Protein AF-A0A6N6WRV0-F1 (afdb_monomer_lite)

pLDDT: mean 80.18, std 14.18, range [35.34, 94.56]

Structure (mmCIF, N/CA/C/O backbone):
data_AF-A0A6N6WRV0-F1
#
_entry.id   AF-A0A6N6WRV0-F1
#
loop_
_atom_site.group_PDB
_atom_site.id
_atom_site.type_symbol
_atom_site.label_atom_id
_atom_site.label_alt_id
_atom_site.label_comp_id
_atom_site.label_asym_id
_atom_site.label_entity_id
_atom_site.label_seq_id
_atom_site.pdbx_PDB_ins_code
_atom_site.Cartn_x
_atom_site.Cartn_y
_atom_site.Cartn_z
_atom_site.occupancy
_atom_site.B_iso_or_equiv
_atom_site.auth_seq_id
_atom_site.auth_comp_id
_atom_site.auth_asym_id
_atom_site.auth_atom_id
_atom_site.pdbx_PDB_model_num
ATOM 1 N N . VAL A 1 1 ? -8.204 31.273 -19.168 1.00 38.88 1 VAL A N 1
ATOM 2 C CA . VAL A 1 1 ? -8.575 30.185 -18.240 1.00 38.88 1 VAL A CA 1
ATOM 3 C C . VAL A 1 1 ? -8.655 28.942 -19.094 1.00 38.88 1 VAL A C 1
ATOM 5 O O . VAL A 1 1 ? -9.589 28.836 -19.877 1.00 38.88 1 VAL A O 1
ATOM 8 N N . GLU A 1 2 ? -7.609 28.118 -19.089 1.00 35.34 2 GLU A N 1
ATOM 9 C CA . GLU A 1 2 ? -7.658 26.833 -19.793 1.00 35.34 2 GLU A CA 1
ATOM 10 C C . GLU A 1 2 ? -8.718 25.955 -19.130 1.00 35.34 2 GLU A C 1
ATOM 12 O O . GLU A 1 2 ? -8.812 25.892 -17.903 1.00 35.34 2 GLU A O 1
ATOM 17 N N . SER A 1 3 ? -9.572 25.356 -19.957 1.00 40.44 3 SER A N 1
ATOM 18 C CA . SER A 1 3 ? -10.638 24.467 -19.526 1.00 40.44 3 SER A CA 1
ATOM 19 C C . SER A 1 3 ? -10.042 23.230 -18.867 1.00 40.44 3 SER A C 1
ATOM 21 O O . SER A 1 3 ? -9.179 22.566 -19.438 1.00 40.44 3 SER A O 1
ATOM 23 N N . PHE A 1 4 ? -10.535 22.909 -17.676 1.00 39.91 4 PHE A N 1
ATOM 24 C CA . PHE A 1 4 ? -10.261 21.653 -16.992 1.00 39.91 4 PHE A CA 1
ATOM 25 C C . PHE A 1 4 ? -10.950 20.521 -17.771 1.00 39.91 4 PHE A C 1
ATOM 27 O O . PHE A 1 4 ? -12.086 20.152 -17.480 1.00 39.91 4 PHE A O 1
ATOM 34 N N . GLU A 1 5 ? -10.306 20.001 -18.814 1.00 41.56 5 GLU A N 1
ATOM 35 C CA . GLU A 1 5 ? -10.692 18.692 -19.334 1.00 41.56 5 GLU A CA 1
ATOM 36 C C . GLU A 1 5 ? -10.279 17.644 -18.291 1.00 41.56 5 GLU A C 1
ATOM 38 O O . GLU A 1 5 ? -9.113 1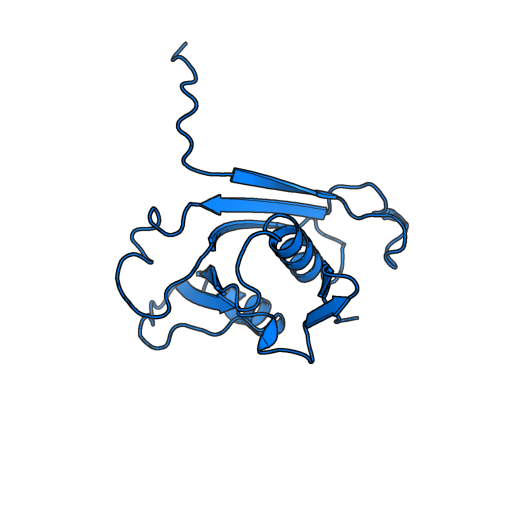7.639 -17.875 1.00 41.56 5 GLU A O 1
ATOM 43 N N . PRO A 1 6 ? -11.187 16.763 -17.830 1.00 43.44 6 PRO A N 1
ATOM 44 C CA . PRO A 1 6 ? -10.844 15.683 -16.920 1.00 43.44 6 PRO A CA 1
ATOM 45 C C . PRO A 1 6 ? -10.056 14.635 -17.708 1.00 43.44 6 PRO A C 1
ATOM 47 O O . PRO A 1 6 ? -10.574 13.603 -18.119 1.00 43.44 6 PRO A O 1
ATOM 50 N N . ASN A 1 7 ? -8.779 14.912 -17.951 1.00 45.72 7 ASN A N 1
ATOM 51 C CA . ASN A 1 7 ? -7.829 13.914 -18.402 1.00 45.72 7 ASN A CA 1
ATOM 52 C C . ASN A 1 7 ? -7.630 12.933 -17.242 1.00 45.72 7 ASN A C 1
ATOM 54 O O . ASN A 1 7 ? -6.799 13.169 -16.367 1.00 45.72 7 ASN A O 1
ATOM 58 N N . SER A 1 8 ? -8.428 11.862 -17.234 1.00 53.75 8 SER A N 1
ATOM 59 C CA . SER A 1 8 ? -8.414 10.710 -16.324 1.00 53.75 8 SER A CA 1
ATOM 60 C C . SER A 1 8 ? -7.060 9.990 -16.313 1.00 53.75 8 SER A C 1
ATOM 62 O O . SER A 1 8 ? -6.935 8.863 -16.785 1.00 53.75 8 SER A O 1
ATOM 64 N N . LYS A 1 9 ? -6.004 10.650 -15.840 1.00 71.56 9 LYS A N 1
ATOM 65 C CA . LYS A 1 9 ? -4.655 10.080 -15.809 1.00 71.56 9 LYS A CA 1
ATOM 66 C C . LYS A 1 9 ? -4.271 9.562 -14.431 1.00 71.56 9 LYS A C 1
ATOM 68 O O . LYS A 1 9 ? -3.399 8.711 -14.358 1.00 71.56 9 LYS A O 1
ATOM 73 N N . TYR A 1 10 ? -4.929 10.017 -13.366 1.00 76.31 10 TYR A N 1
ATOM 74 C CA . TYR A 1 10 ? -4.650 9.595 -11.997 1.00 76.31 10 TYR A CA 1
ATOM 75 C C . TYR A 1 10 ? -5.900 9.651 -11.115 1.00 76.31 10 TYR A C 1
ATOM 77 O O . TYR A 1 10 ? -6.777 10.487 -11.331 1.00 76.31 10 TYR A O 1
ATOM 85 N N . THR A 1 11 ? -5.946 8.792 -10.098 1.00 86.88 11 THR A N 1
ATOM 86 C CA . THR A 1 11 ? -6.964 8.802 -9.037 1.00 86.88 11 THR A CA 1
ATOM 87 C C . THR A 1 11 ? -6.301 9.173 -7.719 1.00 86.88 11 THR A C 1
ATOM 89 O O . THR A 1 11 ? -5.309 8.549 -7.336 1.00 86.88 11 THR A O 1
ATOM 92 N N . ILE A 1 12 ? -6.844 10.173 -7.024 1.00 89.06 12 ILE A N 1
ATOM 93 C CA . ILE A 1 12 ? -6.417 10.553 -5.673 1.00 89.06 12 ILE A CA 1
ATOM 94 C C . ILE A 1 12 ? -7.390 9.938 -4.672 1.00 89.06 12 ILE A C 1
ATOM 96 O O . ILE A 1 12 ? -8.593 10.168 -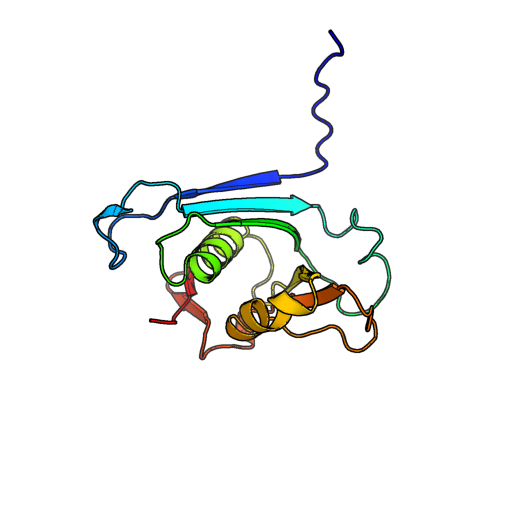4.770 1.00 89.06 12 ILE A O 1
ATOM 100 N N . HIS A 1 13 ? -6.857 9.219 -3.691 1.00 89.94 13 HIS A N 1
ATOM 101 C CA . HIS A 1 13 ? -7.607 8.734 -2.540 1.00 89.94 13 HIS A CA 1
ATOM 102 C C . HIS A 1 13 ? -7.165 9.500 -1.298 1.00 89.94 13 HIS A C 1
ATOM 104 O O . HIS A 1 13 ? -5.976 9.524 -0.964 1.00 89.94 13 HIS A O 1
ATOM 110 N N . GLU A 1 14 ? -8.121 10.129 -0.625 1.00 92.44 14 GLU A N 1
ATOM 111 C CA . GLU A 1 14 ? -7.947 10.627 0.736 1.00 92.44 14 GLU A CA 1
ATOM 112 C C . GLU A 1 14 ? -8.220 9.479 1.710 1.00 92.44 14 GLU A C 1
ATOM 114 O O . GLU A 1 14 ? -9.261 8.829 1.631 1.00 92.44 14 GLU A O 1
ATOM 119 N N . VAL A 1 15 ? -7.286 9.223 2.627 1.00 90.69 15 VAL A N 1
ATOM 120 C CA . VAL A 1 15 ? -7.438 8.164 3.626 1.00 90.69 15 VAL A CA 1
ATOM 121 C C . VAL A 1 15 ? -7.721 8.790 4.979 1.00 90.69 15 VAL A C 1
ATOM 123 O O . VAL A 1 15 ? -6.868 9.465 5.561 1.00 90.69 15 VAL A O 1
ATOM 126 N N . VAL A 1 16 ? -8.922 8.526 5.485 1.00 88.81 16 VAL A N 1
ATOM 127 C CA . VAL A 1 16 ? -9.395 8.967 6.798 1.00 88.81 16 VAL A CA 1
ATOM 128 C C . VAL A 1 16 ? -9.350 7.793 7.762 1.00 88.81 16 VAL A C 1
ATOM 130 O O . VAL A 1 16 ? -9.784 6.689 7.433 1.00 88.81 16 VAL A O 1
ATOM 133 N N . LEU A 1 17 ? -8.832 8.023 8.965 1.00 82.69 17 LEU A N 1
ATOM 134 C CA . LEU A 1 17 ? -8.790 6.985 9.980 1.00 82.69 17 LEU A CA 1
ATOM 135 C C . LEU A 1 17 ? -10.165 6.814 10.628 1.00 82.69 17 LEU A C 1
ATOM 137 O O . LEU A 1 17 ? -10.687 7.727 11.267 1.00 82.69 17 LEU A O 1
ATOM 141 N N . GLY A 1 18 ? -10.751 5.631 10.465 1.00 76.75 18 GLY A N 1
ATOM 142 C CA . GLY A 1 18 ? -12.040 5.291 11.060 1.00 76.75 18 GLY A CA 1
ATOM 143 C C . GLY A 1 18 ? -11.993 5.145 12.590 1.00 76.75 18 GLY A C 1
ATOM 144 O O . GLY A 1 18 ? -10.919 5.012 13.183 1.00 76.75 18 GLY A O 1
ATOM 145 N N . PRO A 1 19 ? -13.163 5.146 13.250 1.00 68.94 19 PRO A N 1
ATOM 146 C CA . PRO A 1 19 ? -13.263 4.853 14.677 1.00 68.94 19 PRO A CA 1
ATOM 147 C C . PRO A 1 19 ? -12.782 3.429 14.984 1.00 68.94 19 PRO A C 1
ATOM 149 O O . PRO A 1 19 ? -13.059 2.501 14.231 1.00 68.94 19 PRO A O 1
ATOM 152 N N . GLY A 1 20 ? -12.082 3.254 16.110 1.00 63.62 20 GLY A N 1
ATOM 153 C CA . GLY A 1 20 ? -11.615 1.942 16.587 1.00 63.62 20 GLY A CA 1
ATOM 154 C C . GLY A 1 20 ? -10.116 1.680 16.424 1.00 63.62 20 GLY A C 1
ATOM 155 O O . GLY A 1 20 ? -9.609 0.721 17.001 1.00 63.62 20 GLY A O 1
ATOM 156 N N . TYR A 1 21 ? -9.382 2.550 15.728 1.00 64.69 21 TYR A N 1
ATOM 157 C CA . TYR A 1 21 ? -7.920 2.506 15.730 1.00 64.69 21 TYR A CA 1
ATOM 158 C C . TYR A 1 21 ? -7.352 3.146 17.003 1.00 64.69 21 TYR A C 1
ATOM 160 O O . TYR A 1 21 ? -7.860 4.163 17.477 1.00 64.69 21 TYR A O 1
ATOM 168 N N . GLY A 1 22 ? -6.281 2.560 17.554 1.00 61.94 22 GLY A N 1
ATOM 169 C CA . GLY A 1 22 ? -5.627 2.941 18.820 1.00 61.94 22 GLY A CA 1
ATOM 170 C C . GLY A 1 22 ? -4.958 4.325 18.852 1.00 61.94 22 GLY A C 1
ATOM 171 O O . GLY A 1 22 ? -4.058 4.556 19.653 1.00 61.94 22 GLY A O 1
ATOM 172 N N . THR A 1 23 ? -5.390 5.249 17.997 1.00 64.31 23 THR A N 1
ATOM 173 C CA . THR A 1 23 ? -4.955 6.647 17.932 1.00 64.31 23 THR A CA 1
ATOM 174 C C . THR A 1 23 ? -6.186 7.560 18.026 1.00 64.31 23 THR A C 1
ATOM 176 O O . THR A 1 23 ? -6.632 8.097 17.007 1.00 64.31 23 THR A O 1
ATOM 179 N N . PRO A 1 24 ? -6.765 7.729 19.234 1.00 63.56 24 PRO A N 1
ATOM 180 C CA . PRO A 1 24 ? -8.027 8.444 19.435 1.00 63.56 24 PRO A CA 1
ATOM 181 C C . PRO A 1 24 ? -8.018 9.853 18.841 1.00 63.56 24 PRO A C 1
ATOM 183 O O . PRO A 1 24 ? -8.988 10.242 18.194 1.00 63.56 24 PRO A O 1
ATOM 186 N N . ASP A 1 25 ? -6.889 10.557 18.965 1.00 72.06 25 ASP A N 1
ATOM 187 C CA . ASP A 1 25 ? -6.711 11.925 18.469 1.00 72.06 25 ASP A CA 1
ATOM 188 C C . ASP A 1 25 ? -6.873 12.046 16.947 1.00 72.06 25 ASP A C 1
ATOM 190 O O . ASP A 1 25 ? -7.226 13.114 16.461 1.00 72.06 25 ASP A O 1
ATOM 194 N N . TYR A 1 26 ? -6.667 10.963 16.190 1.00 69.75 26 TYR A N 1
ATOM 195 C CA . TYR A 1 26 ? -6.767 10.948 14.726 1.00 69.75 26 TYR A CA 1
ATOM 196 C C . TYR A 1 26 ? -8.067 10.325 14.205 1.00 69.75 26 TYR A C 1
ATOM 198 O O . TYR A 1 26 ? -8.248 10.220 12.994 1.00 69.75 26 TYR A O 1
ATOM 206 N N . THR A 1 27 ? -8.990 9.927 15.086 1.00 81.25 27 THR A N 1
ATOM 207 C CA . THR A 1 27 ? -10.280 9.367 14.658 1.00 81.25 27 THR A CA 1
ATOM 208 C C . THR A 1 27 ? -11.061 10.392 13.837 1.00 81.25 27 THR A C 1
ATOM 210 O O . THR A 1 27 ? -11.287 11.515 14.282 1.00 81.25 27 THR A O 1
ATOM 213 N N . GLY A 1 28 ? -11.489 10.002 12.638 1.00 83.19 28 GLY A N 1
ATOM 214 C CA . GLY A 1 28 ? -12.186 10.875 11.695 1.00 83.19 28 GLY A CA 1
ATOM 215 C C . GLY A 1 28 ? -11.286 11.910 11.015 1.00 83.19 28 GLY A C 1
ATOM 216 O O . GLY A 1 28 ? -11.804 12.776 10.315 1.00 83.19 28 GLY A O 1
ATOM 217 N N . GLN A 1 29 ? -9.963 11.838 11.203 1.00 86.75 29 GLN A N 1
ATOM 218 C CA . GLN A 1 29 ? -9.004 12.728 10.554 1.00 86.75 29 GLN A CA 1
ATOM 219 C C . GLN A 1 29 ? -8.300 12.048 9.381 1.00 86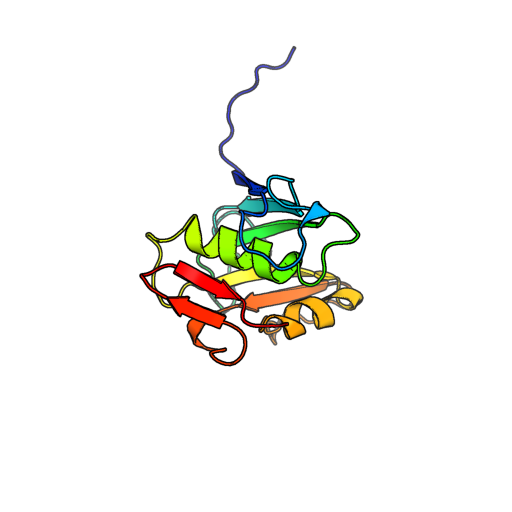.75 29 GLN A C 1
ATOM 221 O O . GLN A 1 29 ? -8.072 10.836 9.368 1.00 86.75 29 GLN A O 1
ATOM 226 N N . THR A 1 30 ? -7.908 12.859 8.405 1.00 90.38 30 THR A N 1
ATOM 227 C CA . THR A 1 30 ? -7.089 12.430 7.274 1.00 90.38 30 THR A CA 1
ATOM 228 C C . THR A 1 30 ? -5.691 12.060 7.748 1.00 90.38 30 THR A C 1
ATOM 230 O O . THR A 1 30 ? -4.979 12.879 8.328 1.00 90.38 30 THR A O 1
ATOM 233 N N . ILE A 1 31 ? -5.277 10.827 7.466 1.00 90.19 31 ILE A N 1
ATOM 234 C CA . ILE A 1 31 ? -3.948 10.314 7.818 1.00 90.19 31 ILE A CA 1
ATOM 235 C C . ILE A 1 31 ? -2.991 10.271 6.631 1.00 90.19 31 ILE A C 1
ATOM 237 O O . ILE A 1 31 ? -1.781 10.096 6.802 1.00 90.19 31 ILE A O 1
ATOM 241 N N . GLY A 1 32 ? -3.507 10.475 5.423 1.00 92.12 32 GLY A N 1
ATOM 242 C CA . GLY A 1 32 ? -2.687 10.593 4.236 1.00 92.12 32 GLY A CA 1
ATOM 243 C C . GLY A 1 32 ? -3.477 10.615 2.943 1.00 92.12 32 GLY A C 1
ATOM 244 O O . GLY A 1 32 ? -4.704 10.553 2.925 1.00 92.12 32 GLY A O 1
ATOM 245 N N . TYR A 1 33 ? -2.720 10.694 1.857 1.00 91.94 33 TYR A N 1
ATOM 246 C CA . TYR A 1 33 ? -3.222 10.694 0.494 1.00 91.94 33 TYR A CA 1
ATOM 247 C C . TYR A 1 33 ? -2.399 9.719 -0.336 1.00 91.94 33 TYR A C 1
ATOM 249 O O . TYR A 1 33 ? -1.170 9.657 -0.198 1.00 91.94 33 TYR A O 1
ATOM 257 N N . VAL A 1 34 ? -3.068 8.997 -1.229 1.00 93.44 34 VAL A N 1
ATOM 258 C CA . VAL A 1 34 ? -2.417 8.119 -2.198 1.00 93.44 34 VAL A CA 1
ATOM 259 C C . VAL A 1 34 ? -2.908 8.432 -3.604 1.00 93.44 34 VAL A C 1
ATOM 261 O O . VAL A 1 34 ? -4.104 8.534 -3.864 1.00 93.44 34 VAL A O 1
ATOM 264 N N . VAL A 1 35 ? -1.957 8.626 -4.513 1.00 90.31 35 VAL A N 1
ATOM 265 C CA . VAL A 1 35 ? -2.206 8.873 -5.931 1.00 90.31 35 VAL A CA 1
ATOM 266 C C . VAL A 1 35 ? -1.900 7.597 -6.687 1.00 90.31 35 VAL A C 1
ATOM 268 O O . VAL A 1 35 ? -0.801 7.051 -6.576 1.00 90.31 35 VAL A O 1
ATOM 271 N N . THR A 1 36 ? -2.866 7.142 -7.474 1.00 88.88 36 THR A N 1
ATOM 272 C CA . THR A 1 36 ? -2.737 5.948 -8.305 1.00 88.88 36 THR A CA 1
ATOM 273 C C . THR A 1 36 ? -2.839 6.273 -9.780 1.00 88.88 36 THR A C 1
ATOM 275 O O . THR A 1 36 ? -3.581 7.172 -10.174 1.00 88.88 36 THR A O 1
ATOM 278 N N . LEU A 1 37 ? -2.087 5.531 -10.588 1.00 82.50 37 LEU A N 1
ATOM 279 C CA . LEU A 1 37 ? -2.145 5.574 -12.045 1.00 82.50 37 LEU A CA 1
ATOM 280 C C . LEU A 1 37 ? -2.587 4.204 -12.566 1.00 82.50 37 LEU A C 1
ATOM 282 O O . LEU A 1 37 ? -2.216 3.183 -11.975 1.00 82.50 37 LEU A O 1
ATOM 286 N N . PRO A 1 38 ? -3.302 4.150 -13.703 1.00 73.19 38 PRO A N 1
ATOM 287 C CA . PRO A 1 38 ? -3.471 2.903 -14.438 1.00 73.19 38 PRO A CA 1
ATOM 288 C C . PRO A 1 38 ? -2.102 2.271 -14.721 1.00 73.19 38 PRO A C 1
ATOM 290 O O . PRO A 1 38 ? -1.197 2.973 -15.171 1.00 73.19 38 PRO A O 1
ATOM 293 N N . ALA A 1 39 ? -1.946 0.958 -14.522 1.00 69.50 39 ALA A N 1
ATOM 294 C CA . ALA A 1 39 ? -0.659 0.252 -14.659 1.00 69.50 39 ALA A CA 1
ATOM 295 C C . ALA A 1 39 ? 0.019 0.406 -16.041 1.00 69.50 39 ALA A C 1
ATOM 297 O O . ALA A 1 39 ? 1.219 0.197 -16.184 1.00 69.50 39 ALA A O 1
ATOM 298 N N . GLN A 1 40 ? -0.748 0.811 -17.054 1.00 68.12 40 GLN A N 1
ATOM 299 C CA . GLN A 1 40 ? -0.307 1.036 -18.433 1.00 68.12 40 GLN A CA 1
ATOM 300 C C . GLN A 1 40 ? 0.370 2.404 -18.643 1.00 68.12 40 GLN A C 1
ATOM 302 O O . GLN A 1 40 ? 0.999 2.623 -19.674 1.00 68.12 40 GLN A O 1
ATOM 307 N N . MET A 1 41 ? 0.217 3.346 -17.705 1.00 66.69 41 MET A N 1
ATOM 308 C CA . MET A 1 41 ? 0.716 4.722 -17.836 1.00 66.69 41 MET A CA 1
ATOM 309 C C . MET A 1 41 ? 2.167 4.944 -17.374 1.00 66.69 41 MET A C 1
ATOM 311 O O . MET A 1 41 ? 2.856 5.757 -17.993 1.00 66.69 41 MET A O 1
ATOM 315 N N . PRO A 1 42 ? 2.680 4.294 -16.312 1.00 65.56 42 PRO A N 1
ATOM 316 C CA . PRO A 1 42 ? 4.053 4.508 -15.883 1.00 65.56 42 PRO A CA 1
ATOM 317 C C . PRO A 1 42 ? 5.041 3.903 -16.886 1.00 65.56 42 PRO A C 1
ATOM 319 O O . PRO A 1 42 ? 5.217 2.688 -16.951 1.00 65.56 42 PRO A O 1
ATOM 322 N N . ASN A 1 43 ? 5.782 4.755 -17.604 1.00 63.00 43 ASN A N 1
ATOM 323 C CA . ASN A 1 43 ? 6.858 4.317 -18.509 1.00 63.00 43 ASN A CA 1
ATOM 324 C C . ASN A 1 43 ? 7.856 3.379 -17.810 1.00 63.00 43 ASN A C 1
ATOM 326 O O . ASN A 1 43 ? 8.384 2.453 -18.421 1.00 63.00 43 ASN A O 1
ATOM 330 N N . CYS A 1 44 ? 8.075 3.590 -16.508 1.00 61.19 44 CYS A N 1
ATOM 331 C CA . CYS A 1 44 ? 9.001 2.805 -15.704 1.00 61.19 44 CYS A CA 1
ATOM 332 C C . CYS A 1 44 ? 8.503 1.392 -15.350 1.00 61.19 44 CYS A C 1
ATOM 334 O O . CYS A 1 44 ? 9.274 0.593 -14.821 1.00 61.19 44 CYS A O 1
ATOM 336 N N . TRP A 1 45 ? 7.242 1.073 -15.647 1.00 64.50 45 TRP A N 1
ATOM 337 C CA . TRP A 1 45 ? 6.643 -0.240 -15.413 1.00 64.50 45 TRP A CA 1
ATOM 338 C C . TRP A 1 45 ? 6.292 -0.989 -16.706 1.00 64.50 45 TRP A C 1
ATOM 340 O O . TRP A 1 45 ? 5.911 -2.153 -16.670 1.00 64.50 45 TRP A O 1
ATOM 350 N N . SER A 1 46 ? 6.450 -0.338 -17.859 1.00 55.69 46 SER A N 1
ATOM 351 C CA . SER A 1 46 ? 5.817 -0.747 -19.117 1.00 55.69 46 SER A CA 1
ATOM 352 C C . SER A 1 46 ? 6.311 -2.051 -19.770 1.00 55.69 46 SER A C 1
ATOM 354 O O . SER A 1 46 ? 5.722 -2.440 -20.777 1.00 55.69 46 SER A O 1
ATOM 356 N N . SER A 1 47 ? 7.318 -2.774 -19.245 1.00 53.72 47 SER A N 1
ATOM 357 C CA . SER A 1 47 ? 7.808 -3.976 -19.956 1.00 53.72 47 SER A CA 1
ATOM 358 C C . SER A 1 47 ? 8.656 -5.023 -19.211 1.00 53.72 47 SER A C 1
ATOM 360 O O . SER A 1 47 ? 9.101 -5.958 -19.869 1.00 53.72 47 SER A O 1
ATOM 362 N N . GLU A 1 48 ? 8.889 -4.965 -17.895 1.00 54.59 48 GLU A N 1
ATOM 363 C CA . GLU A 1 48 ? 9.662 -6.026 -17.215 1.00 54.59 48 GLU A CA 1
ATOM 364 C C . GLU A 1 48 ? 9.044 -6.429 -15.884 1.00 54.59 48 GLU A C 1
ATOM 366 O O . GLU A 1 48 ? 8.589 -5.586 -15.112 1.00 54.59 48 GLU A O 1
ATOM 371 N N . LEU A 1 49 ? 9.018 -7.745 -15.666 1.00 59.25 49 LEU A N 1
ATOM 372 C CA . LEU A 1 49 ? 8.402 -8.412 -14.532 1.00 59.25 49 LEU A CA 1
ATOM 373 C C . LEU A 1 49 ? 8.748 -7.731 -13.195 1.00 59.25 49 LEU A C 1
ATOM 375 O O . LEU A 1 49 ? 9.902 -7.364 -12.965 1.00 59.25 49 LEU A O 1
ATOM 379 N N . PRO A 1 50 ? 7.781 -7.664 -12.269 1.00 66.19 50 PRO A N 1
ATOM 380 C CA . PRO A 1 50 ? 6.446 -8.249 -12.371 1.00 66.19 50 PRO A CA 1
ATOM 381 C C . PRO A 1 50 ? 5.389 -7.302 -12.948 1.00 66.19 50 PRO A C 1
ATOM 383 O O . PRO A 1 50 ? 5.385 -6.105 -12.666 1.00 66.19 50 PRO A O 1
ATOM 386 N N . THR A 1 51 ? 4.427 -7.871 -13.677 1.00 77.94 51 THR A N 1
ATOM 387 C CA . THR A 1 51 ? 3.170 -7.188 -14.009 1.00 77.94 51 THR A CA 1
ATOM 388 C C . THR A 1 51 ? 2.476 -6.763 -12.716 1.00 77.94 51 THR A C 1
ATOM 390 O O . THR A 1 51 ? 2.348 -7.577 -11.805 1.00 77.94 51 THR A O 1
ATOM 393 N N . ILE A 1 52 ? 2.083 -5.494 -12.624 1.00 81.81 52 ILE A N 1
ATOM 394 C CA . ILE A 1 52 ? 1.271 -4.965 -11.521 1.00 81.81 52 ILE A CA 1
ATOM 395 C C . ILE A 1 52 ? -0.117 -4.642 -12.044 1.00 81.81 52 ILE A C 1
ATOM 397 O O . ILE A 1 52 ? -0.277 -4.279 -13.210 1.00 81.81 52 ILE A O 1
ATOM 401 N N . ASP A 1 53 ? -1.090 -4.700 -11.156 1.00 82.12 53 ASP A N 1
ATOM 402 C CA . ASP A 1 53 ? -2.469 -4.324 -11.442 1.00 82.12 53 ASP A CA 1
ATOM 403 C C . ASP A 1 53 ? -2.707 -2.835 -11.153 1.00 82.12 53 ASP A C 1
ATOM 405 O O . ASP A 1 53 ? -3.497 -2.175 -11.829 1.00 82.12 53 ASP A O 1
ATOM 409 N N . LEU A 1 54 ? -1.983 -2.280 -10.173 1.00 84.88 54 LEU A N 1
ATOM 410 C CA . LEU A 1 54 ? -2.132 -0.898 -9.722 1.00 84.88 54 LEU A CA 1
ATOM 411 C C . LEU A 1 54 ? -0.774 -0.266 -9.418 1.00 84.88 54 LEU A C 1
ATOM 413 O O . LEU A 1 54 ? 0.040 -0.836 -8.691 1.00 84.88 54 LEU A O 1
ATOM 417 N N . TYR A 1 55 ? -0.545 0.941 -9.936 1.00 88.31 55 TYR A N 1
ATOM 418 C CA . TYR A 1 55 ? 0.653 1.718 -9.638 1.00 88.31 55 TYR A CA 1
ATOM 419 C C . TYR A 1 55 ? 0.341 2.856 -8.671 1.00 88.31 55 TYR A C 1
ATOM 421 O O . TYR A 1 55 ? -0.552 3.667 -8.926 1.00 88.31 55 TYR A O 1
ATOM 429 N N . ILE A 1 56 ? 1.118 2.950 -7.596 1.00 91.62 56 ILE A N 1
ATOM 430 C CA . ILE A 1 56 ? 1.133 4.091 -6.685 1.00 91.62 56 ILE A CA 1
ATOM 431 C C . ILE A 1 56 ? 2.194 5.075 -7.176 1.00 91.62 56 ILE A C 1
ATOM 433 O O . ILE A 1 56 ? 3.391 4.788 -7.136 1.00 91.62 56 ILE A O 1
ATOM 437 N N . ASP A 1 57 ? 1.747 6.249 -7.611 1.00 88.00 57 ASP A N 1
ATOM 438 C CA . ASP A 1 57 ? 2.632 7.330 -8.054 1.00 88.00 57 ASP A CA 1
ATOM 439 C C . ASP A 1 57 ? 3.142 8.156 -6.884 1.00 88.00 57 ASP A C 1
ATOM 441 O O . ASP A 1 57 ? 4.326 8.477 -6.794 1.00 88.00 57 ASP A O 1
ATOM 445 N N . GLN A 1 58 ? 2.245 8.486 -5.956 1.00 88.38 58 GLN A N 1
ATOM 446 C CA . GLN A 1 58 ? 2.587 9.290 -4.794 1.00 88.38 58 GLN A CA 1
ATOM 447 C C . GLN A 1 58 ? 1.881 8.765 -3.568 1.00 88.38 58 GLN A C 1
ATOM 449 O O . GLN A 1 58 ? 0.713 8.383 -3.607 1.00 88.38 58 GLN A O 1
ATOM 454 N N . LEU A 1 59 ? 2.599 8.818 -2.455 1.00 90.38 59 LEU A N 1
ATOM 455 C CA . LEU A 1 59 ? 2.054 8.532 -1.148 1.00 90.38 59 LEU A CA 1
ATOM 456 C C . LEU A 1 59 ? 2.563 9.588 -0.170 1.00 90.38 59 LEU A C 1
ATOM 458 O O . LEU A 1 59 ? 3.759 9.902 -0.111 1.00 90.38 59 LEU A O 1
ATOM 462 N N . ARG A 1 60 ? 1.626 10.184 0.564 1.00 89.31 60 ARG A N 1
ATOM 463 C CA . ARG A 1 60 ? 1.889 11.152 1.627 1.00 89.31 60 ARG A CA 1
ATOM 464 C C . ARG A 1 60 ? 1.170 10.714 2.892 1.00 89.31 60 ARG A C 1
ATOM 466 O O . ARG A 1 60 ? -0.019 10.426 2.841 1.00 89.31 60 ARG A O 1
ATOM 473 N N . THR A 1 61 ? 1.878 10.708 4.014 1.00 89.06 61 THR A N 1
ATOM 474 C CA . THR A 1 61 ? 1.302 10.465 5.341 1.00 89.06 61 THR A CA 1
ATOM 475 C C . THR A 1 61 ? 1.388 11.738 6.170 1.00 89.06 61 THR A C 1
ATOM 477 O O . THR A 1 61 ? 2.345 12.505 6.034 1.00 89.06 61 THR A O 1
ATOM 480 N N . VAL A 1 62 ? 0.423 11.955 7.058 1.00 84.50 62 VAL A N 1
ATOM 481 C CA . VAL A 1 62 ? 0.563 12.974 8.103 1.00 84.50 62 VAL A CA 1
ATOM 482 C C . VAL A 1 62 ? 1.563 12.493 9.158 1.00 84.50 62 VAL A C 1
ATOM 484 O O . VAL A 1 62 ? 1.745 11.293 9.374 1.00 84.50 62 VAL A O 1
ATOM 487 N N . THR A 1 63 ? 2.259 13.425 9.802 1.00 78.56 63 THR A N 1
ATOM 488 C CA . THR A 1 63 ? 3.177 13.104 10.902 1.00 78.56 63 THR A CA 1
ATOM 489 C C . THR A 1 63 ? 2.400 12.770 12.171 1.00 78.56 63 THR A C 1
ATOM 491 O O . THR A 1 63 ? 1.385 13.402 12.435 1.00 78.56 63 THR A O 1
ATOM 494 N N . GLY A 1 64 ? 2.913 11.853 12.996 1.00 76.62 64 GLY A N 1
ATOM 495 C CA . GLY A 1 64 ? 2.345 11.559 14.320 1.00 76.62 64 GLY A CA 1
ATOM 496 C C . GLY A 1 64 ? 1.356 10.392 14.367 1.00 76.62 64 GLY A C 1
ATOM 497 O O . GLY A 1 64 ? 0.918 10.034 15.456 1.00 76.62 64 GLY A O 1
ATOM 498 N N . VAL A 1 65 ? 1.064 9.755 13.229 1.00 79.56 65 VAL A N 1
ATOM 499 C CA . VAL A 1 65 ? 0.306 8.498 13.175 1.00 79.56 65 VAL A CA 1
ATOM 500 C C . VAL A 1 65 ? 1.270 7.348 12.908 1.00 79.56 65 VAL A C 1
ATOM 502 O O . VAL A 1 65 ? 1.773 7.181 11.793 1.00 79.56 65 VAL A O 1
ATOM 505 N N . SER A 1 66 ? 1.553 6.555 13.942 1.00 79.44 66 SER A N 1
ATOM 506 C CA . SER A 1 66 ? 2.330 5.321 13.798 1.00 79.44 66 SER A CA 1
ATOM 507 C C . SER A 1 66 ? 1.679 4.408 12.765 1.00 79.44 66 SER A C 1
ATOM 509 O O . SER A 1 66 ? 0.458 4.288 12.716 1.00 7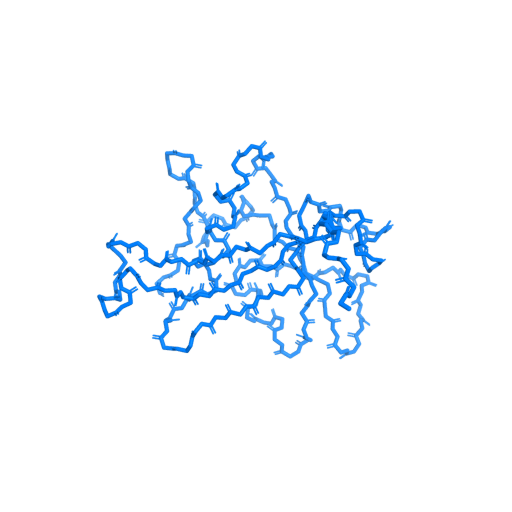9.44 66 SER A O 1
ATOM 511 N N . ASN A 1 67 ? 2.497 3.769 11.930 1.00 84.62 67 ASN A N 1
ATOM 512 C CA . ASN A 1 67 ? 2.047 2.805 10.922 1.00 84.62 67 ASN A CA 1
ATOM 513 C C . ASN A 1 67 ? 1.060 3.350 9.866 1.00 84.62 67 ASN A C 1
ATOM 515 O O . ASN A 1 67 ? 0.519 2.557 9.097 1.00 84.62 67 ASN A O 1
ATOM 519 N N . ALA A 1 68 ? 0.885 4.677 9.746 1.00 87.50 68 ALA A N 1
ATOM 520 C CA . ALA A 1 68 ? -0.031 5.305 8.781 1.00 87.50 68 ALA A CA 1
ATOM 521 C C . ALA A 1 68 ? 0.117 4.764 7.354 1.00 87.50 68 ALA A C 1
ATOM 523 O O . ALA A 1 68 ? -0.867 4.587 6.644 1.00 87.50 68 ALA A O 1
ATOM 524 N N . LEU A 1 69 ? 1.353 4.462 6.948 1.00 90.56 69 LEU A N 1
ATOM 525 C CA . LEU A 1 69 ? 1.649 3.902 5.636 1.00 90.56 69 LEU A CA 1
ATOM 526 C C . LEU A 1 69 ? 0.935 2.561 5.401 1.00 90.56 69 LEU A C 1
ATOM 528 O O . LEU A 1 69 ? 0.357 2.366 4.339 1.00 90.56 69 LEU A O 1
ATOM 532 N N . GLY A 1 70 ? 0.928 1.666 6.392 1.00 91.50 70 GLY A N 1
ATOM 533 C CA . GLY A 1 70 ? 0.230 0.383 6.304 1.00 91.50 70 GLY A CA 1
ATOM 534 C C . GLY A 1 70 ? -1.286 0.558 6.202 1.00 91.50 70 GLY A C 1
ATOM 535 O O . GLY A 1 70 ? -1.913 -0.066 5.352 1.00 91.50 70 GLY A O 1
ATOM 536 N N . PHE A 1 71 ? -1.864 1.478 6.982 1.00 90.00 71 PHE A N 1
ATOM 537 C CA . PHE A 1 71 ? -3.299 1.787 6.910 1.00 90.00 71 PHE A CA 1
ATOM 538 C C . PHE A 1 71 ? -3.708 2.399 5.569 1.00 90.00 71 PHE A C 1
ATOM 540 O O . PHE A 1 71 ? -4.753 2.050 5.031 1.00 90.00 71 PHE A O 1
ATOM 547 N N . ILE A 1 72 ? -2.871 3.263 4.993 1.00 92.31 72 ILE A N 1
ATOM 548 C CA . ILE A 1 72 ? -3.114 3.838 3.664 1.00 92.31 72 ILE A CA 1
ATOM 549 C C . ILE A 1 72 ? -3.094 2.755 2.587 1.00 92.31 72 ILE A C 1
ATOM 551 O O . ILE A 1 72 ? -3.948 2.760 1.705 1.00 92.31 72 ILE A O 1
ATOM 555 N N . ILE A 1 73 ? -2.156 1.808 2.665 1.00 92.75 73 ILE A N 1
ATOM 556 C CA . ILE A 1 73 ? -2.114 0.682 1.730 1.00 92.75 73 ILE A CA 1
ATOM 557 C C . ILE A 1 73 ? -3.323 -0.245 1.934 1.00 92.75 73 ILE A C 1
ATOM 559 O O . ILE A 1 73 ? -3.938 -0.624 0.945 1.00 92.75 73 ILE A O 1
ATOM 563 N N . ALA A 1 74 ? -3.735 -0.545 3.170 1.00 90.94 74 ALA A N 1
ATOM 564 C CA . ALA A 1 74 ? -4.951 -1.324 3.438 1.00 90.94 74 ALA A CA 1
ATOM 565 C C . ALA A 1 74 ? -6.204 -0.654 2.845 1.00 90.94 74 ALA A C 1
ATOM 567 O O . ALA A 1 74 ? -6.967 -1.286 2.118 1.00 90.94 74 ALA A O 1
ATOM 568 N N . ALA A 1 75 ? -6.375 0.649 3.090 1.00 90.38 75 ALA A N 1
ATOM 569 C CA . ALA A 1 75 ? -7.474 1.431 2.530 1.00 90.38 75 ALA A CA 1
ATOM 570 C C . ALA A 1 75 ? -7.459 1.413 0.996 1.00 90.38 75 ALA A C 1
ATOM 572 O O . ALA A 1 75 ? -8.508 1.265 0.374 1.00 90.38 75 ALA A O 1
ATOM 573 N N . LEU A 1 76 ? -6.271 1.504 0.388 1.00 91.38 76 LEU A N 1
ATOM 574 C CA . LEU A 1 76 ? -6.124 1.392 -1.056 1.00 91.38 76 LEU A CA 1
ATOM 575 C C . LEU A 1 76 ? -6.566 0.018 -1.567 1.00 91.38 76 LEU A C 1
ATOM 577 O O . LEU A 1 76 ? -7.349 -0.046 -2.505 1.00 91.38 76 LEU A O 1
ATOM 581 N N . LEU A 1 77 ? -6.098 -1.071 -0.957 1.00 89.62 77 LEU A N 1
ATOM 582 C CA . LEU A 1 77 ? -6.485 -2.430 -1.348 1.00 89.62 77 LEU A CA 1
ATOM 583 C C . LEU A 1 77 ? -8.009 -2.618 -1.264 1.00 89.62 77 LEU A C 1
ATOM 585 O O . LEU A 1 77 ? -8.612 -3.170 -2.178 1.00 89.62 77 LEU A O 1
ATOM 589 N N . ASN A 1 78 ? -8.639 -2.087 -0.213 1.00 88.88 78 ASN A N 1
ATOM 590 C CA . ASN A 1 78 ? -10.088 -2.168 -0.010 1.00 88.88 78 ASN A CA 1
ATOM 591 C C . ASN A 1 78 ? -10.887 -1.301 -0.993 1.00 88.88 78 ASN A C 1
ATOM 593 O O . ASN A 1 78 ? -11.993 -1.676 -1.376 1.00 88.88 78 ASN A O 1
ATOM 597 N N . ALA A 1 79 ? -10.327 -0.177 -1.449 1.00 87.31 79 ALA A N 1
ATOM 598 C CA . ALA A 1 79 ? -10.931 0.650 -2.494 1.00 87.31 79 ALA A CA 1
ATOM 599 C C . ALA A 1 79 ? -10.931 -0.031 -3.876 1.00 87.31 79 ALA A C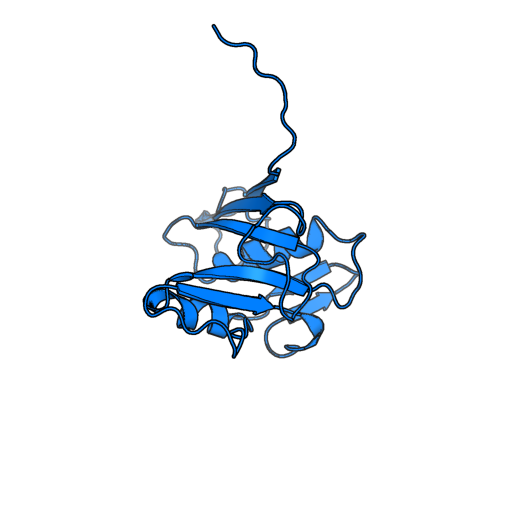 1
ATOM 601 O O . ALA A 1 79 ? -11.686 0.373 -4.759 1.00 87.31 79 ALA A O 1
ATOM 602 N N . TYR A 1 80 ? -10.102 -1.061 -4.059 1.00 83.12 80 TYR A N 1
ATOM 603 C CA . TYR A 1 80 ? -10.000 -1.858 -5.279 1.00 83.12 80 TYR A CA 1
ATOM 604 C C . TYR A 1 80 ? -10.378 -3.330 -5.026 1.00 83.12 80 TYR A C 1
ATOM 606 O O . TYR A 1 80 ? -9.726 -4.244 -5.527 1.00 83.12 80 TYR A O 1
ATOM 614 N N . SER A 1 81 ? -11.446 -3.567 -4.258 1.00 76.50 81 SER A N 1
ATOM 615 C CA . SER A 1 81 ? -11.928 -4.909 -3.889 1.00 76.50 81 SER A CA 1
ATOM 616 C C . SER A 1 81 ? -12.420 -5.765 -5.064 1.00 76.50 81 SER A C 1
ATOM 618 O O . SER A 1 81 ? -12.478 -6.986 -4.942 1.00 76.50 81 SER A O 1
ATOM 620 N N . ASP A 1 82 ? -12.729 -5.145 -6.206 1.00 76.50 82 ASP A N 1
ATOM 621 C CA . ASP A 1 82 ? -13.081 -5.839 -7.451 1.00 76.50 82 ASP A CA 1
ATOM 622 C C . ASP A 1 82 ? -11.862 -6.469 -8.159 1.00 76.50 82 ASP A C 1
ATOM 624 O O . ASP A 1 82 ? -12.020 -7.207 -9.136 1.00 76.50 82 ASP A O 1
ATOM 628 N N . LEU A 1 83 ? -10.637 -6.160 -7.711 1.00 70.19 83 LEU A N 1
ATOM 629 C CA . LEU A 1 83 ? -9.411 -6.721 -8.276 1.00 70.19 83 LEU A CA 1
ATOM 630 C C . LEU A 1 83 ? -9.103 -8.126 -7.714 1.00 70.19 83 LEU A C 1
ATOM 632 O O . LEU A 1 83 ? -9.630 -8.510 -6.667 1.00 70.19 83 LEU A O 1
ATOM 636 N N . PRO A 1 84 ? -8.258 -8.923 -8.402 1.00 73.50 84 PRO A N 1
ATOM 637 C CA . PRO A 1 84 ? -7.931 -10.285 -7.984 1.00 73.50 84 PRO A CA 1
ATOM 638 C C . PRO A 1 84 ? -7.393 -10.379 -6.549 1.00 73.50 84 PRO A C 1
ATOM 640 O O .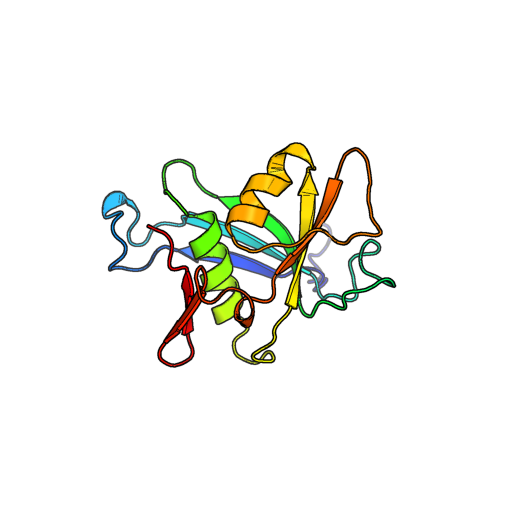 PRO A 1 84 ? -6.733 -9.470 -6.055 1.00 73.50 84 PRO A O 1
ATOM 643 N N . HIS A 1 85 ? -7.620 -11.512 -5.880 1.00 69.62 85 HIS A N 1
ATOM 644 C CA . HIS A 1 85 ? -7.113 -11.740 -4.518 1.00 69.62 85 HIS A CA 1
ATOM 645 C C . HIS A 1 85 ? -5.573 -11.720 -4.444 1.00 69.62 85 HIS A C 1
ATOM 647 O O . HIS A 1 85 ? -4.998 -11.354 -3.423 1.00 69.62 85 HIS A O 1
ATOM 653 N N . ASP A 1 86 ? -4.901 -12.068 -5.541 1.00 76.69 86 ASP A N 1
ATOM 654 C CA . ASP A 1 86 ? -3.453 -11.978 -5.727 1.00 76.69 86 ASP A CA 1
ATOM 655 C C . ASP A 1 86 ? -2.991 -10.607 -6.252 1.00 76.69 86 ASP A C 1
ATOM 657 O O . ASP A 1 86 ? -1.900 -10.502 -6.820 1.00 76.69 86 ASP A O 1
ATOM 661 N N . LEU A 1 87 ? -3.796 -9.558 -6.014 1.00 83.81 87 LEU A N 1
ATOM 662 C CA . LEU A 1 87 ? -3.528 -8.178 -6.404 1.00 83.81 87 LEU A CA 1
ATOM 663 C C . LEU A 1 87 ? -2.073 -7.797 -6.141 1.00 83.81 87 LEU A C 1
ATOM 665 O O . LEU A 1 87 ? -1.567 -7.878 -5.015 1.00 83.81 87 LEU A O 1
ATOM 669 N N . LYS A 1 88 ? -1.420 -7.314 -7.193 1.00 88.62 88 LYS A N 1
ATOM 670 C CA . LYS A 1 88 ? -0.045 -6.862 -7.147 1.00 88.62 88 LYS A CA 1
ATOM 671 C C . LYS A 1 88 ? 0.030 -5.362 -7.361 1.00 88.62 88 LYS A C 1
ATOM 673 O O . LYS A 1 88 ? -0.210 -4.853 -8.455 1.00 88.62 88 LYS A O 1
ATOM 678 N N . ILE A 1 89 ? 0.418 -4.645 -6.313 1.00 89.94 89 ILE A N 1
ATOM 679 C CA . ILE A 1 89 ? 0.597 -3.193 -6.362 1.00 89.94 89 ILE A CA 1
ATOM 680 C C . ILE A 1 89 ? 2.075 -2.847 -6.525 1.00 89.94 89 ILE A C 1
ATOM 682 O O . ILE A 1 89 ? 2.939 -3.473 -5.912 1.00 89.94 89 ILE A O 1
ATOM 686 N N . GLY A 1 90 ? 2.373 -1.854 -7.357 1.00 91.00 90 GLY A N 1
ATOM 687 C CA . GLY A 1 90 ? 3.730 -1.384 -7.626 1.00 91.00 90 GLY A CA 1
ATOM 688 C C . GLY A 1 90 ? 3.940 0.067 -7.227 1.00 91.00 90 GLY A C 1
ATOM 689 O O . GLY A 1 90 ? 3.012 0.871 -7.259 1.00 91.00 90 GLY A O 1
ATOM 690 N N . LEU A 1 91 ? 5.177 0.412 -6.884 1.00 90.69 91 LEU A N 1
ATOM 691 C CA . LEU A 1 91 ? 5.610 1.789 -6.661 1.00 90.69 91 LEU A CA 1
ATOM 692 C C . LEU A 1 91 ? 7.086 1.971 -7.009 1.00 90.69 91 LEU A C 1
ATOM 694 O O . LEU A 1 91 ? 7.854 1.008 -7.106 1.00 90.69 91 LEU A O 1
ATOM 698 N N . ARG A 1 92 ? 7.501 3.230 -7.145 1.00 88.94 92 ARG A N 1
ATOM 699 C CA . ARG A 1 92 ? 8.913 3.621 -7.167 1.00 88.94 92 ARG A CA 1
ATOM 700 C C . ARG A 1 92 ? 9.258 4.332 -5.864 1.00 88.94 92 ARG A C 1
ATOM 702 O O . ARG A 1 92 ? 8.656 5.346 -5.525 1.00 88.94 92 ARG A O 1
ATOM 709 N N . SER A 1 93 ? 10.240 3.806 -5.145 1.00 88.06 93 SER A N 1
ATOM 710 C CA . SER A 1 93 ? 10.738 4.386 -3.898 1.00 88.06 93 SER A CA 1
ATOM 711 C C . SER A 1 93 ? 12.121 4.986 -4.104 1.00 88.06 93 SER A C 1
ATOM 713 O O . SER A 1 93 ? 12.885 4.498 -4.930 1.00 88.06 93 SER A O 1
ATOM 715 N N . LEU A 1 94 ? 12.484 6.014 -3.335 1.00 88.06 94 LEU A N 1
ATOM 716 C CA . LEU A 1 94 ? 13.898 6.363 -3.184 1.00 88.06 94 LEU A CA 1
ATOM 717 C C . LEU A 1 94 ? 14.608 5.194 -2.496 1.00 88.06 94 LEU A C 1
ATOM 719 O O . LEU A 1 94 ? 14.089 4.663 -1.513 1.00 88.06 94 LEU A O 1
ATOM 723 N N . SER A 1 95 ? 15.808 4.821 -2.943 1.00 85.38 95 SER A N 1
ATOM 724 C CA . SER A 1 95 ? 16.506 3.655 -2.375 1.00 85.38 95 SER A CA 1
ATOM 725 C C . SER A 1 95 ? 16.774 3.800 -0.867 1.00 85.38 95 SER A C 1
ATOM 727 O O . SER A 1 95 ? 16.777 2.814 -0.131 1.00 85.38 95 SER A O 1
ATOM 729 N N . SER A 1 96 ? 16.910 5.037 -0.372 1.00 86.81 96 SER A N 1
ATOM 730 C CA . SER A 1 96 ? 17.023 5.359 1.060 1.00 86.81 96 SER A CA 1
ATOM 731 C C . SER A 1 96 ? 15.745 5.092 1.866 1.00 86.81 96 SER A C 1
ATOM 733 O O . SER A 1 96 ? 15.817 4.870 3.072 1.00 86.81 96 SER A O 1
ATOM 735 N N . SER A 1 97 ? 14.578 5.101 1.222 1.00 87.00 97 SER A N 1
ATOM 736 C CA . SER A 1 97 ? 13.269 4.863 1.840 1.00 87.00 97 SER A CA 1
ATOM 737 C C . SER A 1 97 ? 12.731 3.455 1.585 1.00 87.00 97 SER A C 1
ATOM 739 O O . SER A 1 97 ? 11.750 3.058 2.209 1.00 87.00 97 SER A O 1
ATOM 741 N N . ALA A 1 98 ? 13.368 2.667 0.720 1.00 88.88 98 ALA A N 1
ATOM 742 C CA . ALA A 1 98 ? 12.909 1.329 0.354 1.00 88.88 98 ALA A CA 1
ATOM 743 C C . ALA A 1 98 ? 12.800 0.362 1.550 1.00 88.88 98 ALA A C 1
ATOM 745 O O . ALA A 1 98 ? 11.922 -0.495 1.563 1.00 88.88 98 ALA A O 1
ATOM 746 N N . ALA A 1 99 ? 13.617 0.533 2.598 1.00 91.25 99 ALA A N 1
ATOM 747 C CA . ALA A 1 99 ? 13.506 -0.261 3.827 1.00 91.25 99 ALA A CA 1
ATOM 748 C C . ALA A 1 99 ? 12.157 -0.078 4.551 1.00 91.25 99 ALA A C 1
ATOM 750 O O . ALA A 1 99 ? 11.658 -1.027 5.152 1.00 91.25 99 ALA A O 1
ATOM 751 N N . ILE A 1 100 ? 11.549 1.113 4.461 1.00 90.38 100 ILE A N 1
ATOM 752 C CA . ILE A 1 100 ? 10.228 1.393 5.042 1.00 90.38 100 ILE A CA 1
ATOM 753 C C . ILE A 1 100 ? 9.174 0.536 4.335 1.00 90.38 100 ILE A C 1
ATOM 755 O O . ILE A 1 100 ? 8.397 -0.153 4.988 1.00 90.38 100 ILE A O 1
ATOM 759 N N . TYR A 1 101 ? 9.198 0.524 3.001 1.00 93.00 101 TYR A N 1
ATOM 760 C CA . TYR A 1 101 ? 8.272 -0.265 2.189 1.00 93.00 101 TYR A CA 1
ATOM 761 C C . TYR A 1 101 ? 8.522 -1.771 2.327 1.00 93.00 101 TYR A C 1
ATOM 763 O O . TYR A 1 101 ? 7.567 -2.535 2.432 1.00 93.00 101 TYR A O 1
ATOM 771 N N . SER A 1 102 ? 9.778 -2.222 2.422 1.00 93.50 102 SER A N 1
ATOM 772 C CA . SER A 1 102 ? 10.074 -3.626 2.744 1.00 93.50 102 SER A CA 1
ATOM 773 C C . SER A 1 102 ? 9.527 -4.045 4.109 1.00 93.50 102 SER A C 1
ATOM 775 O O . SER A 1 102 ? 9.095 -5.181 4.261 1.00 93.50 102 SER A O 1
ATOM 777 N N . GLY A 1 103 ? 9.453 -3.128 5.078 1.00 92.81 103 GLY A N 1
ATOM 778 C CA . GLY A 1 103 ? 8.778 -3.361 6.358 1.00 92.81 103 GLY A CA 1
ATOM 779 C C . GLY A 1 103 ? 7.262 -3.581 6.256 1.00 92.81 103 GLY A C 1
ATOM 780 O O . GLY A 1 103 ? 6.666 -4.024 7.235 1.00 92.81 103 GLY A O 1
ATOM 781 N N . LEU A 1 104 ? 6.668 -3.288 5.095 1.00 93.12 104 LEU A N 1
ATOM 782 C CA . LEU A 1 104 ? 5.273 -3.558 4.737 1.00 93.12 104 LEU A CA 1
ATOM 783 C C . LEU A 1 104 ? 5.119 -4.768 3.800 1.00 93.12 104 LEU A C 1
ATOM 785 O O . LEU A 1 104 ? 4.019 -5.028 3.324 1.00 93.12 104 LEU A O 1
ATOM 789 N N . GLY A 1 105 ? 6.206 -5.484 3.498 1.00 94.56 105 GLY A N 1
ATOM 790 C CA . GLY A 1 105 ? 6.205 -6.612 2.563 1.00 94.56 105 GLY A CA 1
ATOM 791 C C . GLY A 1 105 ? 6.500 -6.232 1.110 1.00 94.56 105 GLY A C 1
ATOM 792 O O . GLY A 1 105 ? 6.428 -7.084 0.237 1.00 94.56 105 GLY A O 1
ATOM 793 N N . PHE A 1 106 ? 6.855 -4.978 0.801 1.00 94.06 106 PHE A N 1
ATOM 794 C CA . PHE A 1 106 ? 7.265 -4.656 -0.568 1.00 94.06 106 PHE A CA 1
ATOM 795 C C . PHE A 1 106 ? 8.635 -5.260 -0.902 1.00 94.06 106 PHE A C 1
ATOM 797 O O . PHE A 1 106 ? 9.650 -5.004 -0.240 1.00 94.06 106 PHE A O 1
ATOM 804 N N . GLU A 1 107 ? 8.682 -5.977 -2.013 1.00 92.44 107 GLU A N 1
ATOM 805 C CA . GLU A 1 107 ? 9.879 -6.597 -2.561 1.00 92.44 107 GLU A CA 1
ATOM 806 C C . GLU A 1 107 ? 10.464 -5.728 -3.673 1.00 92.44 107 GLU A C 1
ATOM 808 O O . GLU A 1 107 ? 9.736 -5.131 -4.468 1.00 92.44 107 GLU A O 1
ATOM 813 N N . ARG A 1 108 ? 11.798 -5.638 -3.737 1.00 89.12 108 ARG A N 1
ATOM 814 C CA . ARG A 1 108 ? 12.488 -4.913 -4.813 1.00 89.12 108 ARG A CA 1
ATOM 815 C C . ARG A 1 108 ? 12.489 -5.745 -6.089 1.00 89.12 108 ARG A C 1
ATOM 817 O O . ARG A 1 108 ? 12.814 -6.929 -6.048 1.00 89.12 108 ARG A O 1
ATOM 824 N N . VAL A 1 109 ? 12.249 -5.099 -7.225 1.00 85.81 109 VAL A N 1
ATOM 825 C CA . VAL A 1 109 ? 12.417 -5.724 -8.541 1.00 85.81 109 VAL A CA 1
ATOM 826 C C . VAL A 1 109 ? 13.917 -5.952 -8.795 1.00 85.81 109 VAL A C 1
ATOM 828 O O . VAL A 1 109 ? 14.668 -4.977 -8.863 1.00 85.81 109 VAL A O 1
ATOM 831 N N . PRO A 1 110 ? 14.395 -7.204 -8.958 1.00 72.69 110 PRO A N 1
ATOM 832 C CA . PRO A 1 110 ? 15.831 -7.506 -8.993 1.00 72.69 110 PRO A CA 1
ATOM 833 C C . PRO A 1 110 ? 16.612 -6.834 -10.130 1.00 72.69 110 PRO A C 1
ATOM 835 O O . PRO A 1 110 ? 17.814 -6.607 -9.995 1.00 72.69 110 PRO A O 1
ATOM 838 N N . GLN A 1 111 ? 15.939 -6.542 -11.247 1.00 64.75 111 GLN A N 1
ATOM 839 C CA . GLN A 1 111 ? 16.549 -6.064 -12.492 1.00 64.75 111 GLN A CA 1
ATOM 840 C C . GLN A 1 111 ? 16.635 -4.527 -12.590 1.00 64.75 111 GLN A C 1
ATOM 842 O O . GLN A 1 111 ? 17.242 -4.028 -13.529 1.00 64.75 111 GLN A O 1
ATOM 847 N N . ASP A 1 112 ? 16.101 -3.770 -11.617 1.00 62.03 112 ASP A N 1
ATOM 848 C CA . ASP A 1 112 ? 16.092 -2.292 -11.631 1.00 62.03 112 ASP A CA 1
ATOM 849 C C . ASP A 1 112 ? 16.937 -1.665 -10.521 1.00 62.03 112 ASP A C 1
ATOM 851 O O . ASP A 1 112 ? 16.444 -0.878 -9.711 1.00 62.03 112 ASP A O 1
ATOM 855 N N . ARG A 1 113 ? 18.219 -2.031 -10.442 1.00 56.31 113 ARG A N 1
ATOM 856 C CA . ARG A 1 113 ? 19.148 -1.329 -9.545 1.00 56.31 113 ARG A CA 1
ATOM 857 C C . ARG A 1 113 ? 19.542 0.020 -10.151 1.00 56.31 113 ARG A C 1
ATOM 859 O O . ARG A 1 113 ? 20.645 0.169 -10.672 1.00 56.31 113 ARG A O 1
ATOM 866 N N . ASP A 1 114 ? 18.652 1.002 -10.066 1.00 64.44 114 ASP A N 1
ATOM 867 C CA . ASP A 1 114 ? 19.032 2.413 -10.127 1.00 64.44 114 ASP A CA 1
ATOM 868 C C . ASP A 1 114 ? 19.644 2.814 -8.769 1.00 64.44 114 ASP A C 1
ATOM 870 O O . ASP A 1 114 ? 19.201 2.393 -7.703 1.00 64.44 114 ASP A O 1
ATOM 874 N N . ILE A 1 115 ? 20.706 3.622 -8.794 1.00 66.56 115 ILE A N 1
ATOM 875 C CA . ILE A 1 115 ? 21.405 4.086 -7.587 1.00 66.56 115 ILE A CA 1
ATOM 876 C C . ILE A 1 115 ? 20.520 4.995 -6.721 1.00 66.56 115 ILE A C 1
ATOM 878 O O . ILE A 1 115 ? 20.804 5.178 -5.536 1.00 66.56 115 ILE A O 1
ATOM 882 N N . ARG A 1 116 ? 19.484 5.610 -7.309 1.00 79.94 116 ARG A N 1
ATOM 883 C CA . ARG A 1 116 ? 18.633 6.596 -6.624 1.00 79.94 116 ARG A CA 1
ATOM 884 C C . ARG A 1 116 ? 17.261 6.065 -6.241 1.00 79.94 116 ARG A C 1
ATOM 886 O O . ARG A 1 116 ? 16.661 6.600 -5.304 1.00 79.94 116 ARG A O 1
ATOM 893 N N . SER A 1 117 ? 16.743 5.084 -6.972 1.00 84.06 117 SER A N 1
ATOM 894 C CA . SER A 1 117 ? 15.383 4.600 -6.781 1.00 84.06 117 SER A CA 1
ATOM 895 C C . SER A 1 117 ? 15.258 3.095 -6.970 1.00 84.06 117 SER A C 1
ATOM 897 O O . SER A 1 117 ? 15.920 2.508 -7.813 1.00 84.06 117 SER A O 1
ATOM 899 N N . ASP A 1 118 ? 14.377 2.484 -6.184 1.00 86.00 118 ASP A N 1
ATOM 900 C CA . ASP A 1 118 ? 14.018 1.076 -6.276 1.00 86.00 118 ASP A CA 1
ATOM 901 C C . ASP A 1 118 ? 12.586 0.962 -6.819 1.00 86.00 118 ASP A C 1
ATOM 903 O O . ASP A 1 118 ? 11.654 1.567 -6.273 1.00 86.00 118 ASP A O 1
ATOM 907 N N . ARG A 1 119 ? 12.380 0.148 -7.861 1.00 87.88 119 ARG A N 1
ATOM 908 C CA . ARG A 1 119 ? 11.044 -0.388 -8.163 1.00 87.88 119 ARG A CA 1
ATOM 909 C C . ARG A 1 119 ? 10.695 -1.429 -7.118 1.00 87.88 119 ARG A C 1
ATOM 911 O O . ARG A 1 119 ? 11.484 -2.341 -6.867 1.00 87.88 119 ARG A O 1
ATOM 918 N N . MET A 1 120 ? 9.512 -1.306 -6.531 1.00 91.25 120 MET A N 1
ATOM 919 C CA . MET A 1 120 ? 9.049 -2.230 -5.507 1.00 91.25 120 MET A CA 1
ATOM 920 C C . MET A 1 120 ? 7.614 -2.666 -5.763 1.00 91.25 120 MET A C 1
ATOM 922 O O . MET A 1 120 ? 6.817 -1.890 -6.285 1.00 91.25 120 MET A O 1
ATOM 926 N N . HIS A 1 121 ? 7.281 -3.893 -5.376 1.00 92.38 121 HIS A N 1
ATOM 927 C CA . HIS A 1 121 ? 5.929 -4.428 -5.495 1.00 92.38 121 HIS A CA 1
ATOM 928 C C . HIS A 1 121 ? 5.489 -5.159 -4.231 1.00 92.38 121 HIS A C 1
ATOM 930 O O . HIS A 1 121 ? 6.314 -5.744 -3.537 1.00 92.38 121 HIS A O 1
ATOM 936 N N . LEU A 1 122 ? 4.186 -5.183 -3.979 1.00 93.12 122 LEU A N 1
ATOM 937 C CA . LEU A 1 122 ? 3.568 -5.930 -2.890 1.00 93.12 122 LEU A CA 1
ATOM 938 C C . LEU A 1 122 ? 2.457 -6.815 -3.454 1.00 93.12 122 LEU A C 1
ATOM 940 O O . LEU A 1 122 ? 1.615 -6.344 -4.215 1.00 93.12 122 LEU A O 1
ATOM 944 N N . THR A 1 123 ? 2.455 -8.076 -3.031 1.00 93.19 123 THR A N 1
ATOM 945 C CA . THR A 1 123 ? 1.303 -8.978 -3.129 1.00 93.19 123 THR A CA 1
ATOM 946 C C . THR A 1 123 ? 0.921 -9.340 -1.691 1.00 93.19 123 THR A C 1
ATOM 948 O O . THR A 1 123 ? 1.600 -10.181 -1.101 1.00 93.19 123 THR A O 1
ATOM 951 N N . PRO A 1 124 ? -0.092 -8.689 -1.082 1.00 92.12 124 PRO A N 1
ATOM 952 C CA . PRO A 1 124 ? -0.378 -8.810 0.354 1.00 92.12 124 PRO A CA 1
ATOM 953 C C . PRO A 1 124 ? -0.578 -10.256 0.821 1.00 92.12 124 PRO A C 1
ATOM 955 O O . PRO A 1 124 ? -0.075 -10.638 1.874 1.00 92.12 124 PRO A O 1
ATOM 958 N N . ALA A 1 125 ? -1.212 -11.086 -0.014 1.00 90.88 125 ALA A N 1
ATOM 959 C CA . ALA A 1 125 ? -1.439 -12.508 0.246 1.00 90.88 125 ALA A CA 1
ATOM 960 C C . ALA A 1 125 ? -0.152 -13.324 0.502 1.00 90.88 125 ALA A C 1
ATOM 962 O O . ALA A 1 125 ? -0.209 -14.363 1.157 1.00 90.88 125 ALA A O 1
ATOM 963 N N . ASN A 1 126 ? 1.014 -12.860 0.034 1.00 93.06 126 ASN A N 1
ATOM 964 C CA . ASN A 1 126 ? 2.301 -13.527 0.264 1.00 93.06 126 ASN A CA 1
ATOM 965 C C . ASN A 1 126 ? 2.927 -13.198 1.629 1.00 93.06 126 ASN A C 1
ATOM 967 O O . ASN A 1 126 ? 3.937 -13.798 1.995 1.00 93.06 126 ASN A O 1
ATOM 971 N N . HIS A 1 127 ? 2.347 -12.259 2.379 1.00 93.19 127 HIS A N 1
ATOM 972 C CA . HIS A 1 127 ? 2.879 -11.762 3.648 1.00 93.19 127 HIS A CA 1
ATOM 973 C C . HIS A 1 127 ? 1.819 -11.860 4.761 1.00 93.19 127 HIS A C 1
ATOM 975 O O . HIS A 1 127 ? 1.392 -10.829 5.291 1.00 93.19 127 HIS A O 1
ATOM 981 N N . PRO A 1 128 ? 1.370 -13.080 5.126 1.00 92.50 128 PRO A N 1
ATOM 982 C CA . PRO A 1 128 ? 0.317 -13.292 6.127 1.00 92.50 128 PRO A CA 1
ATOM 983 C C . PRO A 1 128 ? 0.709 -12.846 7.547 1.00 92.50 128 PRO A C 1
ATOM 985 O O . PRO A 1 128 ? -0.135 -12.728 8.429 1.00 92.50 128 PRO A O 1
ATOM 988 N N . ASP A 1 129 ? 1.998 -12.611 7.787 1.00 93.00 129 ASP A N 1
ATOM 989 C CA . ASP A 1 129 ? 2.548 -12.030 9.011 1.00 93.00 129 ASP A CA 1
ATOM 990 C C . ASP A 1 129 ? 2.353 -10.505 9.101 1.00 93.00 129 ASP A C 1
ATOM 992 O O . ASP A 1 129 ? 2.441 -9.933 10.188 1.00 93.00 129 ASP A O 1
ATOM 996 N N . LEU A 1 130 ? 2.074 -9.845 7.973 1.00 93.88 130 LEU A N 1
ATOM 997 C CA . LEU A 1 130 ? 1.881 -8.395 7.871 1.00 93.88 130 LEU A CA 1
ATOM 998 C C . LEU A 1 130 ? 0.461 -8.013 7.439 1.00 93.88 130 LEU A C 1
ATOM 1000 O O . LEU A 1 130 ? -0.015 -6.937 7.804 1.00 93.88 130 LEU A O 1
ATOM 1004 N N . TRP A 1 131 ? -0.208 -8.879 6.682 1.00 93.31 131 TRP A N 1
ATOM 1005 C CA . TRP A 1 131 ? -1.512 -8.630 6.080 1.00 93.31 131 TRP A CA 1
ATOM 1006 C C . TRP A 1 131 ? -2.450 -9.802 6.333 1.00 93.31 131 TRP A C 1
ATOM 1008 O O . TRP A 1 131 ? -2.064 -10.959 6.207 1.00 93.31 131 TRP A O 1
ATOM 1018 N N . THR A 1 132 ? -3.708 -9.503 6.627 1.00 92.31 132 THR A N 1
ATOM 1019 C CA . THR A 1 132 ? -4.786 -10.497 6.647 1.00 92.31 132 THR A CA 1
ATOM 1020 C C . THR A 1 132 ? -5.992 -9.966 5.890 1.00 92.31 132 THR A C 1
ATOM 1022 O O . THR A 1 132 ? -6.096 -8.760 5.659 1.00 92.31 132 THR A O 1
ATOM 1025 N N . GLN A 1 133 ? -6.906 -10.861 5.526 1.00 88.81 133 GLN A N 1
ATOM 1026 C CA . GLN A 1 133 ? -8.210 -10.488 5.004 1.00 88.81 133 GLN A CA 1
ATOM 1027 C C . GLN A 1 133 ? -9.300 -11.006 5.946 1.00 88.81 133 GLN A C 1
ATOM 1029 O O . GLN A 1 133 ? -9.409 -12.210 6.177 1.00 88.81 133 GLN A O 1
ATOM 1034 N N . GLU A 1 134 ? -10.124 -10.105 6.473 1.00 88.06 134 GLU A N 1
ATOM 1035 C CA . GLU A 1 134 ? -11.263 -10.436 7.331 1.00 88.06 134 GLU A CA 1
ATOM 1036 C C . GLU A 1 134 ? -12.540 -9.881 6.706 1.00 88.06 134 GLU A C 1
ATOM 1038 O O . GLU A 1 134 ? -12.607 -8.713 6.342 1.00 88.06 134 GLU A O 1
ATOM 1043 N N . ASN A 1 135 ? -13.560 -10.727 6.534 1.00 86.06 135 ASN A N 1
ATOM 1044 C CA . ASN A 1 135 ? -14.831 -10.352 5.893 1.00 86.06 135 ASN A CA 1
ATOM 1045 C C . ASN A 1 135 ? -14.680 -9.689 4.507 1.00 86.06 135 ASN A C 1
ATOM 1047 O O . ASN A 1 135 ? -15.534 -8.912 4.091 1.00 86.06 135 ASN A O 1
ATOM 1051 N N . GLY A 1 136 ? -13.609 -10.018 3.780 1.00 82.88 136 GLY A N 1
ATOM 1052 C CA . GLY A 1 136 ? -13.310 -9.430 2.474 1.00 82.88 136 GLY A CA 1
ATOM 1053 C C . GLY A 1 136 ? -12.481 -8.144 2.528 1.00 82.88 136 GLY A C 1
ATOM 1054 O O . GLY A 1 136 ? -12.050 -7.684 1.475 1.00 82.88 136 GLY A O 1
ATOM 1055 N N . GLU A 1 137 ? -12.175 -7.610 3.710 1.00 87.69 137 GLU A N 1
ATOM 1056 C CA . GLU A 1 137 ? -11.353 -6.409 3.881 1.00 87.69 137 GLU A CA 1
ATOM 1057 C C . GLU A 1 137 ? -9.913 -6.767 4.250 1.00 87.69 137 GLU A C 1
ATOM 1059 O O . GLU A 1 137 ? -9.657 -7.557 5.158 1.00 87.69 137 GLU A O 1
ATOM 1064 N N . TRP A 1 138 ? -8.958 -6.164 3.549 1.00 90.25 138 TRP A N 1
ATOM 1065 C CA . TRP A 1 138 ? -7.546 -6.202 3.891 1.00 90.25 138 TRP A CA 1
ATOM 1066 C C . TRP A 1 138 ? -7.269 -5.379 5.144 1.00 90.25 138 TRP A C 1
ATOM 1068 O O . TRP A 1 138 ? -7.649 -4.209 5.244 1.00 90.25 138 TRP A O 1
ATOM 1078 N N . ILE A 1 139 ? -6.537 -5.990 6.071 1.00 90.00 139 ILE A N 1
ATOM 1079 C CA . ILE A 1 139 ? -6.116 -5.405 7.340 1.00 90.00 139 ILE A CA 1
ATOM 1080 C C . ILE A 1 139 ? -4.594 -5.517 7.442 1.00 90.00 139 ILE A C 1
ATOM 1082 O O . ILE A 1 139 ? -4.014 -6.582 7.222 1.00 90.00 139 ILE A O 1
ATOM 1086 N N . TYR A 1 140 ? -3.950 -4.405 7.798 1.00 91.38 140 TYR A N 1
ATOM 1087 C CA . TYR A 1 140 ? -2.529 -4.368 8.135 1.00 91.38 140 TYR A CA 1
ATOM 1088 C C . TYR A 1 140 ? -2.334 -4.696 9.622 1.00 91.38 140 TYR A C 1
ATOM 1090 O O . TYR A 1 140 ? -2.894 -4.020 10.482 1.00 91.38 140 TYR A O 1
ATOM 1098 N N . LEU A 1 141 ? -1.541 -5.726 9.923 1.00 88.31 141 LEU A N 1
ATOM 1099 C CA . LEU A 1 141 ? -1.487 -6.367 11.244 1.00 88.31 141 LEU A CA 1
ATOM 1100 C C . LEU A 1 141 ? -0.477 -5.764 12.228 1.00 88.31 141 LEU A C 1
ATOM 1102 O O . LEU A 1 141 ? -0.449 -6.148 13.399 1.00 88.31 141 LEU A O 1
ATOM 1106 N N . ARG A 1 142 ? 0.410 -4.873 11.783 1.00 72.44 142 ARG A N 1
ATOM 1107 C CA . ARG A 1 142 ? 1.548 -4.474 12.616 1.00 72.44 142 ARG A CA 1
ATOM 1108 C C . ARG A 1 142 ? 1.149 -3.422 13.657 1.00 72.44 142 ARG A C 1
ATOM 1110 O O . ARG A 1 142 ? 0.769 -2.308 13.295 1.00 72.44 142 ARG A O 1
ATOM 1117 N N . ASN A 1 143 ? 1.315 -3.786 14.931 1.00 54.69 143 ASN A N 1
ATOM 1118 C CA . ASN A 1 143 ? 1.313 -2.887 16.092 1.00 54.69 143 ASN A CA 1
ATOM 1119 C C . ASN A 1 143 ? 2.636 -2.119 16.187 1.00 54.69 143 ASN A C 1
ATOM 1121 O O . ASN A 1 143 ? 3.697 -2.784 16.223 1.00 54.69 143 ASN A O 1
#

Radius of gyration: 15.63 Å; chains: 1; bounding box: 36×44×39 Å

Secondary structure (DSSP, 8-state):
----------EEEEEEPPTTSS-GGGTTSEEEEEEEEETTS-GGGSSSS---SEEEEEEEE-TT-TTHHHHHHHHHHHHTTTS-TT--EEEEEETTTHHHHHTTTPEEEEEEE-SSEEEEEE-GGG-TTTEEEETTEEEE---

InterPro domains:
  IPR021220 Protein of unknown function DUF2686 [PF10887] (1-143)

Foldseek 3Di:
DDDPDPPVFKDKDFDQADPPPPPVVRHRHTFWMWIKGQQCPPPVNPDDDDRARIETEDIDGDPPDPPSVLSVVLVVCQVPLVDDLQHKYKYKDFPVCVVVVVVQVWDFDPVDPDVTITITMDRQVVCCVQWDADPSGIDGDDD

Sequence (143 aa):
VESFEPNSKYTIHEVVLGPGYGTPDYTGQTIGYVVTLPAQMPNCWSSELPTIDLYIDQLRTVTGVSNALGFIIAALLNAYSDLPHDLKIGLRSLSSSAAIYSGLGFERVPQDRDIRSDRMHLTPANHPDLWTQENGEWIYLRN

Organism: Escherichia coli (NCBI:txid562)